Protein AF-A0AAV5TGQ7-F1 (afdb_monomer_lite)

Foldseek 3Di:
DVVVVLVVLVVVLVDDPLLVVLLVLLLVLPCVVPPDDPVSVVVSVVSNVVSVVVVVCCCCPVVVDPDCVVVVVSSVVNSVVVVVCVVVLVVLVVCVVVVVDDCPPPVNVVVVVVVPD

Structure (mmCIF, N/CA/C/O backbone):
data_AF-A0AAV5TGQ7-F1
#
_entry.id   AF-A0AAV5TGQ7-F1
#
loop_
_atom_site.group_PDB
_atom_site.id
_atom_site.type_symbol
_atom_site.label_atom_id
_atom_site.label_alt_id
_atom_site.label_comp_id
_atom_site.label_asym_id
_atom_site.label_entity_id
_atom_site.label_seq_id
_atom_site.pdbx_PDB_ins_code
_atom_site.Cartn_x
_atom_site.Cartn_y
_atom_site.Cartn_z
_atom_site.occupancy
_atom_site.B_iso_or_equiv
_atom_site.auth_seq_id
_atom_site.auth_comp_id
_atom_site.auth_asym_id
_atom_site.auth_atom_id
_atom_site.pdbx_PDB_model_num
ATOM 1 N N . HIS A 1 1 ? 4.309 -24.458 -5.210 1.00 56.25 1 HIS A N 1
ATOM 2 C CA . HIS A 1 1 ? 4.173 -24.475 -3.738 1.00 56.25 1 HIS A CA 1
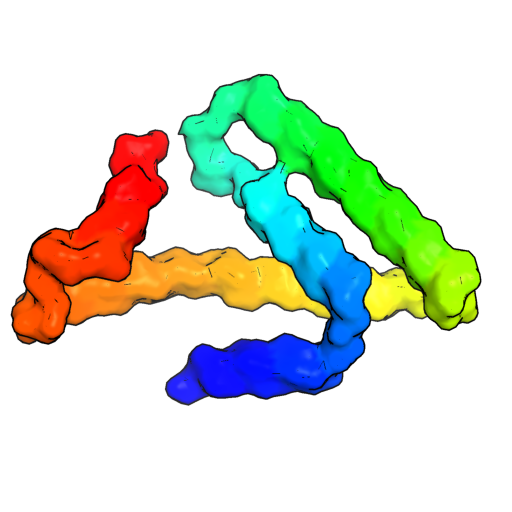ATOM 3 C C . HIS A 1 1 ? 4.022 -23.049 -3.199 1.00 56.25 1 HIS A C 1
ATOM 5 O O . HIS A 1 1 ? 2.901 -22.691 -2.867 1.00 56.25 1 HIS A O 1
ATOM 11 N N . LYS A 1 2 ? 5.056 -22.194 -3.307 1.00 63.84 2 LYS A N 1
ATOM 12 C CA . LYS A 1 2 ? 5.047 -20.770 -2.894 1.00 63.84 2 LYS A CA 1
ATOM 13 C C . LYS A 1 2 ? 3.850 -19.928 -3.375 1.00 63.84 2 LYS A C 1
ATOM 15 O O . LYS A 1 2 ? 3.212 -19.280 -2.562 1.00 63.84 2 LYS A O 1
ATOM 20 N N . LEU A 1 3 ? 3.489 -19.959 -4.666 1.00 66.00 3 LEU A N 1
ATOM 21 C CA . LEU A 1 3 ? 2.358 -19.158 -5.188 1.00 66.00 3 LEU A CA 1
ATOM 22 C C . LEU A 1 3 ? 1.009 -19.512 -4.540 1.00 66.00 3 LEU A C 1
ATOM 24 O O . LEU A 1 3 ? 0.172 -18.640 -4.323 1.00 66.00 3 LEU A O 1
ATOM 28 N N . LYS A 1 4 ? 0.806 -20.792 -4.206 1.00 73.81 4 LYS A N 1
ATOM 29 C CA . LYS A 1 4 ? -0.399 -21.251 -3.507 1.00 73.81 4 LYS A CA 1
ATOM 30 C C . LYS A 1 4 ? -0.410 -20.729 -2.068 1.00 73.81 4 LYS A C 1
ATOM 32 O O . LYS A 1 4 ? -1.431 -20.225 -1.629 1.00 73.81 4 LYS A O 1
ATOM 37 N N . GLU A 1 5 ? 0.734 -20.768 -1.389 1.00 78.12 5 GLU A N 1
ATOM 38 C CA . GLU A 1 5 ? 0.901 -20.232 -0.031 1.00 78.12 5 GLU A CA 1
ATOM 39 C C . GLU A 1 5 ? 0.694 -18.712 0.019 1.00 78.12 5 GLU A C 1
ATOM 41 O O . GLU A 1 5 ? 0.002 -18.225 0.906 1.00 78.12 5 GLU A O 1
ATOM 46 N N . THR A 1 6 ? 1.213 -17.967 -0.963 1.00 75.62 6 THR A N 1
ATOM 47 C CA . THR A 1 6 ? 0.968 -16.524 -1.115 1.00 75.62 6 THR A CA 1
ATOM 48 C C . THR A 1 6 ? -0.513 -16.224 -1.320 1.00 75.62 6 THR A C 1
ATOM 50 O O . THR A 1 6 ? -1.062 -15.343 -0.662 1.00 75.62 6 THR A O 1
ATOM 53 N N . ARG A 1 7 ? -1.185 -16.972 -2.200 1.00 77.12 7 ARG A N 1
ATOM 54 C CA . ARG A 1 7 ? -2.624 -16.806 -2.431 1.00 77.12 7 ARG A CA 1
ATOM 55 C C . ARG A 1 7 ? -3.428 -17.107 -1.167 1.00 77.12 7 ARG A C 1
ATOM 57 O O . ARG A 1 7 ? -4.339 -16.363 -0.825 1.00 77.12 7 ARG A O 1
ATOM 64 N N . ASP A 1 8 ? -3.073 -18.172 -0.459 1.00 83.44 8 ASP A N 1
ATOM 65 C CA . ASP A 1 8 ? -3.740 -18.551 0.782 1.00 83.44 8 ASP A CA 1
ATOM 66 C C . ASP A 1 8 ? -3.473 -17.520 1.895 1.00 83.44 8 ASP A C 1
ATOM 68 O O . ASP A 1 8 ? -4.372 -17.241 2.684 1.00 83.44 8 ASP A O 1
ATOM 72 N N . LEU A 1 9 ? -2.289 -16.897 1.936 1.00 81.75 9 LEU A N 1
ATOM 73 C CA . LEU A 1 9 ? -1.974 -15.784 2.837 1.00 81.75 9 LEU A CA 1
ATOM 74 C C . LEU A 1 9 ? -2.848 -14.556 2.549 1.00 81.75 9 LEU A C 1
ATOM 76 O O . LEU A 1 9 ? -3.438 -14.016 3.480 1.00 81.75 9 LEU A O 1
ATOM 80 N N . ILE A 1 10 ? -2.961 -14.144 1.281 1.00 80.56 10 ILE A N 1
ATOM 81 C CA . ILE A 1 10 ? -3.808 -13.012 0.869 1.00 80.56 10 ILE A CA 1
ATOM 82 C C . ILE A 1 10 ? -5.272 -13.294 1.232 1.00 80.56 10 ILE A C 1
ATOM 84 O O . ILE A 1 10 ? -5.919 -12.468 1.870 1.00 80.56 10 ILE A O 1
ATOM 88 N N . ASN A 1 11 ? -5.767 -14.497 0.929 1.00 83.25 11 ASN A N 1
ATOM 89 C CA . ASN A 1 11 ? -7.134 -14.898 1.262 1.00 83.25 11 ASN A CA 1
ATOM 90 C C . ASN A 1 11 ? -7.392 -14.896 2.776 1.00 83.25 11 ASN A C 1
ATOM 92 O O . ASN A 1 11 ? -8.448 -14.458 3.222 1.00 83.25 11 ASN A O 1
ATOM 96 N N . ARG A 1 12 ? -6.427 -15.350 3.587 1.00 85.62 12 ARG A N 1
ATOM 97 C CA . ARG A 1 12 ? -6.540 -15.336 5.057 1.00 85.62 12 ARG A CA 1
ATOM 98 C C . ARG A 1 12 ? -6.590 -13.931 5.642 1.00 85.62 12 ARG A C 1
ATOM 100 O O . ARG A 1 12 ? -7.139 -13.763 6.725 1.00 85.62 12 ARG A O 1
ATOM 107 N N . LYS A 1 13 ? -6.008 -12.938 4.964 1.00 83.75 13 LYS A N 1
ATOM 108 C CA . LYS A 1 13 ? -6.038 -11.547 5.429 1.00 83.75 13 LYS A CA 1
ATOM 109 C C . LYS A 1 13 ? -7.415 -10.911 5.280 1.00 83.75 13 LYS A C 1
ATOM 111 O O . LYS A 1 13 ? -7.673 -9.941 5.988 1.00 83.75 13 LYS A O 1
ATOM 116 N N . ASN A 1 14 ? -8.296 -11.501 4.464 1.00 86.62 14 ASN A N 1
ATOM 117 C CA . ASN A 1 14 ? -9.683 -11.076 4.280 1.00 86.62 14 ASN A CA 1
ATOM 118 C C . ASN A 1 14 ? -9.763 -9.557 4.078 1.00 86.62 14 ASN A C 1
ATOM 120 O O . ASN A 1 14 ? -10.300 -8.841 4.923 1.00 86.62 14 ASN A O 1
ATOM 124 N N . LEU A 1 15 ? -9.080 -9.083 3.034 1.00 89.12 15 LEU A N 1
ATOM 125 C CA . LEU A 1 15 ? -9.021 -7.663 2.708 1.00 89.12 15 LEU A CA 1
ATOM 126 C C . LEU A 1 15 ? -10.395 -7.180 2.246 1.00 89.12 15 LEU A C 1
ATOM 128 O O . LEU A 1 15 ? -11.066 -7.887 1.489 1.00 89.12 15 LEU A O 1
ATOM 132 N N . SER A 1 16 ? -10.785 -5.984 2.675 1.00 91.12 16 SER A N 1
ATOM 133 C CA . SER A 1 16 ? -11.891 -5.264 2.050 1.00 91.12 16 SER A CA 1
ATOM 134 C C . SER A 1 16 ? -11.512 -4.814 0.634 1.00 91.12 16 SER A C 1
ATOM 136 O O . SER A 1 16 ? -10.346 -4.878 0.227 1.00 91.12 16 SER A O 1
ATOM 138 N N . GLU A 1 17 ? -12.499 -4.360 -0.134 1.00 90.50 17 GLU A N 1
ATOM 139 C CA . GLU A 1 17 ? -12.252 -3.800 -1.464 1.00 90.50 17 GLU A CA 1
ATOM 140 C C . GLU A 1 17 ? -11.371 -2.544 -1.377 1.00 90.50 17 GLU A C 1
ATOM 142 O O . GLU A 1 17 ? -10.408 -2.408 -2.131 1.00 90.50 17 GLU A O 1
ATOM 147 N N . GLU A 1 18 ? -11.626 -1.685 -0.391 1.00 93.44 18 GLU A N 1
ATOM 148 C CA . GLU A 1 18 ? -10.867 -0.460 -0.132 1.00 93.44 18 GLU A CA 1
ATOM 149 C C . GLU A 1 18 ? -9.414 -0.774 0.242 1.00 93.44 18 GLU A C 1
ATOM 151 O O . GLU A 1 18 ? -8.481 -0.186 -0.306 1.00 93.44 18 GLU A O 1
ATOM 156 N N . GLU A 1 19 ? -9.202 -1.756 1.123 1.00 93.06 19 GLU A N 1
ATOM 157 C CA . GLU A 1 19 ? -7.868 -2.233 1.493 1.00 93.06 19 GLU A CA 1
ATOM 158 C C . GLU A 1 19 ? -7.118 -2.811 0.286 1.00 93.06 19 GLU A C 1
ATOM 160 O O . GLU A 1 19 ? -5.925 -2.552 0.109 1.00 93.06 19 GLU A O 1
ATOM 165 N N . PHE A 1 20 ? -7.803 -3.579 -0.564 1.00 90.19 20 PHE A N 1
ATOM 166 C CA . PHE A 1 20 ? -7.207 -4.160 -1.763 1.00 90.19 20 PHE A CA 1
ATOM 167 C C . PHE A 1 20 ? -6.781 -3.085 -2.771 1.00 90.19 20 PHE A C 1
ATOM 169 O O . PHE A 1 20 ? -5.656 -3.125 -3.277 1.00 90.19 20 PHE A O 1
ATOM 176 N N . LEU A 1 21 ? -7.648 -2.102 -3.033 1.00 90.75 21 LEU A N 1
ATOM 177 C CA . LEU A 1 21 ? -7.347 -0.978 -3.921 1.00 90.75 21 LEU A CA 1
ATOM 178 C C . LEU A 1 21 ? -6.200 -0.125 -3.372 1.00 90.75 21 LEU A C 1
ATOM 180 O O . LEU A 1 21 ? -5.284 0.218 -4.122 1.00 90.75 21 LEU A O 1
ATOM 184 N N . ALA A 1 22 ? -6.192 0.143 -2.064 1.00 92.50 22 ALA A N 1
ATOM 185 C CA . ALA A 1 22 ? -5.109 0.874 -1.420 1.00 92.50 22 ALA A CA 1
ATOM 186 C C . ALA A 1 22 ? -3.761 0.161 -1.595 1.00 92.50 22 ALA A C 1
ATOM 188 O O . ALA A 1 22 ? -2.781 0.789 -1.993 1.00 92.50 22 ALA A O 1
ATOM 189 N N . VAL A 1 23 ? -3.707 -1.160 -1.381 1.00 89.81 23 VAL A N 1
ATOM 190 C CA . VAL A 1 23 ? -2.492 -1.961 -1.616 1.00 89.81 23 VAL A CA 1
ATOM 191 C C . VAL A 1 23 ? -2.051 -1.894 -3.078 1.00 89.81 23 VAL A C 1
ATOM 193 O O . VAL A 1 23 ? -0.862 -1.733 -3.342 1.00 89.81 23 VAL A O 1
ATOM 196 N N . ALA A 1 24 ? -2.980 -1.988 -4.032 1.00 87.25 24 ALA A N 1
ATOM 197 C CA . ALA A 1 24 ? -2.653 -1.929 -5.455 1.00 87.25 24 ALA A CA 1
ATOM 198 C C . ALA A 1 24 ? -2.019 -0.584 -5.848 1.00 87.25 24 ALA A C 1
ATOM 200 O O . ALA A 1 24 ? -1.000 -0.563 -6.539 1.00 87.25 24 ALA A O 1
ATOM 201 N N . VAL A 1 25 ? -2.583 0.528 -5.368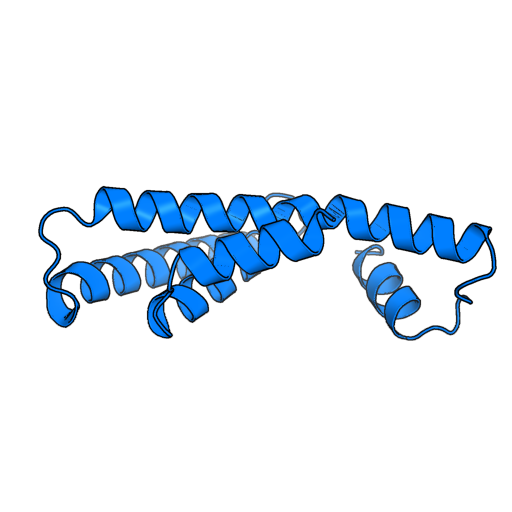 1.00 88.56 25 VAL A N 1
ATOM 202 C CA . VAL A 1 25 ? -2.053 1.881 -5.601 1.00 88.56 25 VAL A CA 1
ATOM 203 C C . VAL A 1 25 ? -0.693 2.061 -4.929 1.00 88.56 25 VAL A C 1
ATOM 205 O O . VAL A 1 25 ? 0.231 2.582 -5.553 1.00 88.56 25 VAL A O 1
ATOM 208 N N . LEU A 1 26 ? -0.544 1.599 -3.684 1.00 90.06 26 LEU A N 1
ATOM 209 C CA . LEU A 1 26 ? 0.722 1.669 -2.956 1.00 90.06 26 LEU A CA 1
ATOM 210 C C . LEU A 1 26 ? 1.831 0.910 -3.686 1.00 90.06 26 LEU A C 1
ATOM 212 O O . LEU A 1 26 ? 2.904 1.469 -3.881 1.00 90.06 26 LEU A O 1
ATOM 216 N N . ILE A 1 27 ? 1.561 -0.318 -4.139 1.00 86.25 27 ILE A N 1
ATOM 217 C CA . ILE A 1 27 ? 2.517 -1.122 -4.913 1.00 86.25 27 ILE A CA 1
ATOM 218 C C . ILE A 1 27 ? 2.854 -0.438 -6.239 1.00 86.25 27 ILE A C 1
ATOM 220 O O . ILE A 1 27 ? 4.025 -0.361 -6.597 1.00 86.25 27 ILE A O 1
ATOM 224 N N . PHE A 1 28 ? 1.852 0.073 -6.958 1.00 84.56 28 PHE A N 1
ATOM 225 C CA . PHE A 1 28 ? 2.063 0.743 -8.242 1.00 84.56 28 PHE A CA 1
ATOM 226 C C . PHE A 1 28 ? 3.000 1.949 -8.118 1.00 84.56 28 PHE A C 1
ATOM 228 O O . PHE A 1 28 ? 3.887 2.135 -8.949 1.00 84.56 28 PHE A O 1
ATOM 235 N N . TRP A 1 29 ? 2.823 2.750 -7.066 1.00 86.38 29 TRP A N 1
ATOM 236 C CA . TRP A 1 29 ? 3.655 3.922 -6.821 1.00 86.38 29 TRP A CA 1
ATOM 237 C C . TRP A 1 29 ? 4.969 3.608 -6.113 1.00 86.38 29 TRP A C 1
ATOM 239 O O . TRP A 1 29 ? 5.737 4.539 -5.896 1.00 86.38 29 TRP A O 1
ATOM 249 N N . THR A 1 30 ? 5.284 2.356 -5.766 1.00 81.44 30 THR A N 1
ATOM 250 C CA . THR A 1 30 ? 6.605 1.964 -5.243 1.00 81.44 30 THR A CA 1
ATOM 251 C C . THR A 1 30 ? 7.652 2.019 -6.358 1.00 81.44 30 THR A C 1
ATOM 253 O O . THR A 1 30 ? 8.011 1.024 -6.977 1.00 81.44 30 THR A O 1
ATOM 256 N N . THR A 1 31 ? 8.144 3.227 -6.626 1.00 72.38 31 THR A N 1
ATOM 257 C CA . THR A 1 31 ? 9.144 3.525 -7.660 1.00 72.38 31 THR A CA 1
ATOM 258 C C . THR A 1 31 ? 10.578 3.556 -7.136 1.00 72.38 31 THR A C 1
ATOM 260 O O . THR A 1 31 ? 11.486 3.840 -7.905 1.00 72.38 31 THR A O 1
ATOM 263 N N . THR A 1 32 ? 10.809 3.268 -5.851 1.00 65.19 32 THR A N 1
ATOM 264 C CA . THR A 1 32 ? 12.108 3.456 -5.173 1.00 65.19 32 THR A CA 1
ATOM 265 C C . THR A 1 32 ? 13.271 2.717 -5.844 1.00 65.19 32 THR A C 1
ATOM 267 O O . THR A 1 32 ? 14.395 3.207 -5.826 1.00 65.19 32 THR A O 1
ATOM 270 N N . ASP A 1 33 ? 12.993 1.578 -6.479 1.00 66.94 33 ASP A N 1
ATOM 271 C CA . ASP A 1 33 ? 13.985 0.762 -7.190 1.00 66.94 33 ASP A CA 1
ATOM 272 C C . ASP A 1 33 ? 14.038 1.042 -8.708 1.00 66.94 33 ASP A C 1
ATOM 274 O O . ASP A 1 33 ? 14.767 0.366 -9.438 1.00 66.94 33 ASP A O 1
ATOM 278 N N . LEU A 1 34 ? 13.253 2.001 -9.211 1.00 69.94 34 LEU A N 1
ATOM 279 C CA . LEU A 1 34 ? 13.149 2.328 -10.633 1.00 69.94 34 LEU A CA 1
ATOM 280 C C . LEU A 1 34 ? 13.898 3.627 -10.948 1.00 69.94 34 LEU A C 1
ATOM 282 O O . LEU A 1 34 ? 13.805 4.614 -10.221 1.00 69.94 34 LEU A O 1
ATOM 286 N N . ASN A 1 35 ? 14.595 3.656 -12.085 1.00 73.88 35 ASN A N 1
ATOM 287 C CA . ASN A 1 35 ? 15.253 4.861 -12.593 1.00 73.88 35 ASN A CA 1
ATOM 288 C C . ASN A 1 35 ? 14.229 5.787 -13.281 1.00 73.88 35 ASN A C 1
ATOM 290 O O . ASN A 1 35 ? 14.223 5.939 -14.502 1.00 73.88 35 ASN A O 1
ATOM 294 N N . VAL A 1 36 ? 13.294 6.336 -12.501 1.00 78.94 36 VAL A N 1
ATOM 295 C CA . VAL A 1 36 ? 12.259 7.276 -12.965 1.00 78.94 36 VAL A CA 1
ATOM 296 C C . VAL A 1 36 ? 12.673 8.726 -12.714 1.00 78.94 36 VAL A C 1
ATOM 298 O O . VAL A 1 36 ? 13.562 8.996 -11.908 1.00 78.94 36 VAL A O 1
ATOM 301 N N . SER A 1 37 ? 12.032 9.672 -13.409 1.00 85.56 37 SER A N 1
ATOM 302 C CA . SER A 1 37 ? 12.312 11.097 -13.208 1.00 85.56 37 SER A CA 1
ATOM 303 C C . SER A 1 37 ? 11.904 11.567 -11.808 1.00 85.56 37 SER A C 1
ATOM 305 O O . SER A 1 37 ? 11.053 10.962 -11.149 1.00 85.56 37 SER A O 1
ATOM 307 N N . GLU A 1 38 ? 12.501 12.672 -11.362 1.00 87.25 38 GLU A N 1
ATOM 308 C CA . GLU A 1 38 ? 12.180 13.290 -10.072 1.00 87.25 38 GLU A CA 1
ATOM 309 C C . GLU A 1 38 ? 10.691 13.647 -9.980 1.00 87.25 38 GLU A C 1
ATOM 311 O O . GLU A 1 38 ? 10.059 13.337 -8.973 1.00 87.25 38 GLU A O 1
ATOM 316 N N . GLU A 1 39 ? 10.080 14.144 -11.065 1.00 88.56 39 GLU A N 1
ATOM 317 C CA . GLU A 1 39 ? 8.648 14.473 -11.069 1.00 88.56 39 GLU A CA 1
ATOM 318 C C . GLU A 1 39 ? 7.758 13.238 -10.841 1.00 88.56 39 GLU A C 1
ATOM 320 O O . GLU A 1 39 ? 6.711 13.322 -10.195 1.00 88.56 39 GLU A O 1
ATOM 325 N N . ILE A 1 40 ? 8.162 12.070 -11.357 1.00 83.06 40 ILE A N 1
ATOM 326 C CA . ILE A 1 40 ? 7.433 10.810 -11.151 1.00 83.06 40 ILE A CA 1
ATOM 327 C C . ILE A 1 40 ? 7.582 10.339 -9.703 1.00 83.06 40 ILE A C 1
ATOM 329 O O . ILE A 1 40 ? 6.604 9.873 -9.117 1.00 83.06 40 ILE A O 1
ATOM 333 N N . ASN A 1 41 ? 8.768 10.485 -9.110 1.00 84.62 41 ASN A N 1
ATOM 334 C CA . ASN A 1 41 ? 8.982 10.156 -7.701 1.00 84.62 41 ASN A CA 1
ATOM 335 C C . ASN A 1 41 ? 8.167 11.063 -6.774 1.00 84.62 41 ASN A C 1
ATOM 337 O O . ASN A 1 41 ? 7.493 10.560 -5.877 1.00 84.62 41 ASN A O 1
ATOM 341 N N . GLU A 1 42 ? 8.150 12.373 -7.022 1.00 90.50 42 GLU A N 1
ATOM 342 C CA . GLU A 1 42 ? 7.317 13.320 -6.270 1.00 90.50 42 GLU A CA 1
ATOM 343 C C . GLU A 1 42 ? 5.825 12.984 -6.383 1.00 90.50 42 GLU A C 1
ATOM 345 O O . GLU A 1 42 ? 5.076 13.041 -5.403 1.00 90.50 42 GLU A O 1
ATOM 350 N N . MET A 1 43 ? 5.381 12.601 -7.581 1.00 88.06 43 MET A N 1
ATOM 351 C CA . MET A 1 43 ? 4.016 12.146 -7.809 1.00 88.06 43 MET A CA 1
ATOM 352 C C . MET A 1 43 ? 3.708 10.858 -7.037 1.00 88.06 43 MET A C 1
ATOM 354 O O . MET A 1 43 ? 2.651 10.772 -6.409 1.00 88.06 43 MET A O 1
ATOM 358 N N . GLY A 1 44 ? 4.635 9.899 -7.027 1.00 89.12 44 GLY A N 1
ATOM 359 C CA . GLY A 1 44 ? 4.521 8.673 -6.243 1.00 89.12 44 GLY A CA 1
ATOM 360 C C . GLY A 1 44 ? 4.408 8.943 -4.745 1.00 89.12 44 GLY A C 1
ATOM 361 O O . GLY A 1 44 ? 3.496 8.423 -4.105 1.00 89.12 44 GLY A O 1
ATOM 362 N N . GLU A 1 45 ? 5.260 9.809 -4.188 1.00 90.38 45 GLU A N 1
ATOM 363 C CA . GLU A 1 45 ? 5.176 10.198 -2.773 1.00 90.38 45 GLU A CA 1
ATOM 364 C C . GLU A 1 45 ? 3.839 10.853 -2.430 1.00 90.38 45 GLU A C 1
ATOM 366 O O . GLU A 1 45 ? 3.218 10.519 -1.417 1.00 90.38 45 GLU A O 1
ATOM 371 N N . ARG A 1 46 ? 3.356 11.753 -3.294 1.00 93.88 46 ARG A N 1
ATOM 372 C CA . ARG A 1 46 ? 2.064 12.417 -3.099 1.00 93.88 46 ARG A CA 1
ATOM 373 C C . ARG A 1 46 ? 0.921 11.405 -3.050 1.00 93.88 46 ARG A C 1
ATOM 375 O O . ARG A 1 46 ? 0.165 11.410 -2.080 1.00 93.88 46 ARG A O 1
ATOM 382 N N . TYR A 1 47 ? 0.822 10.517 -4.041 1.00 92.19 47 TYR A N 1
ATOM 383 C CA . TYR A 1 47 ? -0.262 9.533 -4.100 1.00 92.19 47 TYR A CA 1
ATOM 384 C C . TYR A 1 47 ? -0.189 8.500 -2.973 1.00 92.19 47 TYR A C 1
ATOM 386 O O . TYR A 1 47 ? -1.223 8.148 -2.406 1.00 92.19 47 TYR A O 1
ATOM 394 N N . ARG A 1 48 ? 1.014 8.058 -2.579 1.00 93.38 48 ARG A N 1
ATOM 395 C CA . ARG A 1 48 ? 1.186 7.212 -1.385 1.00 93.38 48 ARG A CA 1
ATOM 396 C C . ARG A 1 48 ? 0.715 7.925 -0.117 1.00 93.38 48 ARG A C 1
ATOM 398 O O . ARG A 1 48 ? 0.055 7.323 0.726 1.00 93.38 48 ARG A O 1
ATOM 405 N N . GLY A 1 49 ? 1.034 9.209 0.022 1.00 94.69 49 GLY A N 1
ATOM 406 C CA . GLY A 1 49 ? 0.579 10.019 1.147 1.00 94.69 49 GLY A CA 1
ATOM 407 C C . GLY A 1 49 ? -0.942 10.183 1.189 1.00 94.69 49 GLY A C 1
ATOM 408 O O . GLY A 1 49 ? -1.531 10.113 2.265 1.00 94.69 49 GLY A O 1
ATOM 409 N N . GLU A 1 50 ? -1.582 10.390 0.038 1.00 96.56 50 GLU A N 1
ATOM 410 C CA . GLU A 1 50 ? -3.041 10.514 -0.074 1.00 96.56 50 GLU A CA 1
ATOM 411 C C . GLU A 1 50 ? -3.750 9.202 0.264 1.00 96.56 50 GLU A C 1
ATOM 413 O O . GLU A 1 50 ? -4.601 9.189 1.154 1.00 96.56 50 GLU A O 1
ATOM 418 N N . ILE A 1 51 ? -3.332 8.082 -0.331 1.00 95.88 51 ILE A N 1
ATOM 419 C CA . ILE A 1 51 ? -3.992 6.794 -0.093 1.00 95.88 51 ILE A CA 1
ATOM 420 C C . ILE A 1 51 ? -3.839 6.321 1.361 1.00 95.88 51 ILE A C 1
ATOM 422 O O . ILE A 1 51 ? -4.759 5.733 1.920 1.00 95.88 51 ILE A O 1
ATOM 426 N N . LEU A 1 52 ? -2.718 6.626 2.029 1.00 94.88 52 LEU A N 1
ATOM 427 C CA . LEU A 1 52 ? -2.548 6.323 3.456 1.00 94.88 52 LEU A CA 1
ATOM 428 C C . LEU A 1 52 ? -3.474 7.161 4.350 1.00 94.88 52 LEU A C 1
ATOM 430 O O . LEU A 1 52 ? -3.918 6.673 5.392 1.00 94.88 52 LEU A O 1
ATOM 434 N N . LYS A 1 53 ? -3.785 8.405 3.960 1.00 95.88 53 LYS A N 1
ATOM 435 C CA . LYS A 1 53 ? -4.770 9.240 4.668 1.00 95.88 53 LYS A CA 1
ATOM 436 C C . LYS A 1 53 ? -6.188 8.717 4.462 1.00 95.88 53 LYS A C 1
ATOM 438 O O . LYS A 1 53 ? -6.941 8.655 5.429 1.00 95.88 53 LYS A O 1
ATOM 443 N N . GLU A 1 54 ? -6.531 8.312 3.243 1.00 95.75 54 GLU A N 1
ATOM 444 C CA . GLU A 1 54 ? -7.828 7.694 2.948 1.00 95.75 54 GLU A CA 1
ATOM 445 C C . GLU A 1 54 ? -8.001 6.383 3.716 1.00 95.75 54 GLU A C 1
ATOM 447 O O . GLU A 1 54 ? -9.021 6.179 4.367 1.00 95.75 54 GLU A O 1
ATOM 452 N N . LEU A 1 55 ? -6.966 5.541 3.755 1.00 95.06 55 LEU A N 1
ATOM 453 C CA . LEU A 1 55 ? -6.995 4.288 4.504 1.00 95.06 55 LEU A CA 1
ATOM 454 C C . LEU A 1 55 ? -7.121 4.526 6.021 1.00 95.06 55 LEU A C 1
ATOM 456 O O . LEU A 1 55 ? -7.831 3.797 6.712 1.00 95.06 55 LEU A O 1
ATOM 460 N N . HIS A 1 56 ? -6.481 5.576 6.550 1.00 94.12 56 HIS A N 1
ATOM 461 C CA . HIS A 1 56 ? -6.688 6.013 7.933 1.00 94.12 56 HIS A CA 1
ATOM 462 C C . HIS A 1 56 ? -8.147 6.409 8.199 1.00 94.12 56 HIS A C 1
ATOM 464 O O . HIS A 1 56 ? -8.725 5.953 9.189 1.00 94.12 56 HIS A O 1
ATOM 470 N N . ALA A 1 57 ? -8.733 7.239 7.331 1.00 95.19 57 ALA A N 1
ATOM 471 C CA . ALA A 1 57 ? -10.121 7.675 7.458 1.00 95.19 57 ALA A CA 1
ATOM 472 C C . ALA A 1 57 ? -11.078 6.478 7.387 1.00 95.19 57 ALA A C 1
ATOM 474 O O . ALA A 1 57 ? -11.891 6.300 8.289 1.00 95.19 57 ALA A O 1
ATOM 475 N N . TYR A 1 58 ? -10.893 5.585 6.413 1.00 96.00 58 TYR A N 1
ATOM 476 C CA . TYR A 1 58 ? -11.658 4.347 6.270 1.00 96.00 58 TYR A CA 1
ATOM 477 C C . TYR A 1 58 ? -11.642 3.498 7.551 1.00 96.00 58 TYR A C 1
ATOM 479 O O . TYR A 1 58 ? -12.689 3.114 8.080 1.00 96.00 58 TYR A O 1
ATOM 487 N N . TYR A 1 59 ? -10.459 3.269 8.131 1.00 96.00 59 TYR A N 1
ATOM 488 C CA . TYR A 1 59 ? -10.353 2.504 9.372 1.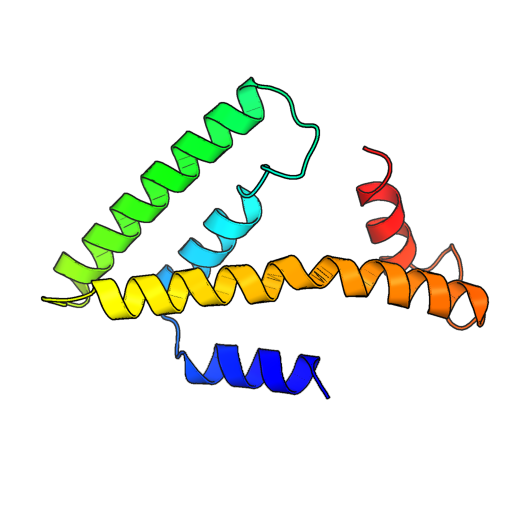00 96.00 59 TYR A CA 1
ATOM 489 C C . TYR A 1 59 ? -11.043 3.174 10.561 1.00 96.00 59 TYR A C 1
ATOM 491 O O . TYR A 1 59 ? -11.618 2.485 11.407 1.00 96.00 59 TYR A O 1
ATOM 499 N N . ARG A 1 60 ? -10.981 4.503 10.657 1.00 94.19 60 ARG A N 1
ATOM 500 C CA . ARG A 1 60 ? -11.532 5.259 11.790 1.00 94.19 60 ARG A CA 1
ATOM 501 C C . ARG A 1 60 ? -13.033 5.486 11.682 1.00 94.19 60 ARG A C 1
ATOM 503 O O . ARG A 1 60 ? -13.728 5.378 12.690 1.00 94.19 60 ARG A O 1
ATOM 510 N N . GLU A 1 61 ? -13.514 5.823 10.497 1.00 94.81 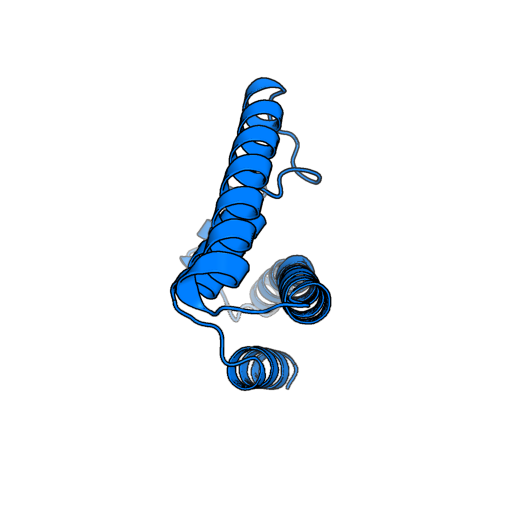61 GLU A N 1
ATOM 511 C CA . GLU A 1 61 ? -14.872 6.314 10.266 1.00 94.81 61 GLU A CA 1
ATOM 512 C C . GLU A 1 61 ? -15.815 5.177 9.874 1.00 94.81 61 GLU A C 1
ATOM 514 O O . GLU A 1 61 ? -16.886 5.032 10.472 1.00 94.81 61 GLU A O 1
ATOM 519 N N . GLU A 1 62 ? -15.391 4.325 8.939 1.00 93.31 62 GLU A N 1
ATOM 520 C CA . GLU A 1 62 ? -16.222 3.241 8.413 1.00 93.31 62 GLU A CA 1
ATOM 521 C C . GLU A 1 62 ? -16.078 1.965 9.241 1.00 93.31 62 GLU A C 1
ATOM 523 O O . GLU A 1 62 ? -17.064 1.452 9.775 1.00 93.31 62 GLU A O 1
ATOM 528 N N . MET A 1 63 ? -14.845 1.483 9.434 1.00 92.25 63 MET A N 1
ATOM 529 C CA . MET A 1 63 ? -14.603 0.266 10.220 1.00 92.25 63 MET A CA 1
ATOM 530 C C . MET A 1 63 ? -14.646 0.503 11.736 1.00 92.25 63 MET A C 1
ATOM 532 O O . MET A 1 63 ? -14.716 -0.456 12.508 1.00 92.25 63 MET A O 1
ATOM 536 N N . ARG A 1 64 ? -14.608 1.772 12.175 1.00 93.81 64 ARG A N 1
ATOM 537 C CA . ARG A 1 64 ? -14.637 2.193 13.591 1.00 93.81 64 ARG A CA 1
ATOM 538 C C . ARG A 1 64 ? -13.575 1.508 14.457 1.00 93.81 64 ARG A C 1
ATOM 540 O O . ARG A 1 64 ? -13.809 1.188 15.624 1.00 93.81 64 ARG A O 1
ATOM 547 N N . LEU A 1 65 ? -12.390 1.300 13.893 1.00 92.38 65 LEU A N 1
ATOM 548 C CA . LEU A 1 65 ? -11.257 0.689 14.577 1.00 92.38 65 LEU A CA 1
ATOM 549 C C . LEU A 1 65 ? -10.553 1.724 15.462 1.00 92.38 65 LEU A C 1
ATOM 551 O O . LEU A 1 65 ? -10.054 2.751 14.997 1.00 92.38 65 LEU A O 1
ATOM 555 N N . THR A 1 66 ? -10.480 1.446 16.762 1.00 84.38 66 THR A N 1
ATOM 556 C CA . THR A 1 66 ? -9.774 2.295 17.733 1.00 84.38 66 THR A CA 1
ATOM 557 C C . THR A 1 66 ? -8.257 2.133 17.665 1.00 84.38 66 THR A C 1
ATOM 559 O O . THR A 1 66 ? -7.553 3.134 17.783 1.00 84.38 66 THR A O 1
ATOM 562 N N . ASP A 1 67 ? -7.769 0.917 17.404 1.00 86.62 67 ASP A N 1
ATOM 563 C CA . ASP A 1 67 ? -6.353 0.588 17.189 1.00 86.62 67 ASP A CA 1
ATOM 564 C C . ASP A 1 67 ? -6.170 -0.161 15.858 1.00 86.62 67 ASP A C 1
ATOM 566 O O . ASP A 1 67 ? -6.030 -1.384 15.796 1.00 86.62 67 ASP A O 1
ATOM 570 N N . TYR A 1 68 ? -6.222 0.589 14.756 1.00 91.88 68 TYR A N 1
ATOM 571 C CA . TYR A 1 68 ? -6.029 0.033 13.414 1.00 91.88 68 TYR A CA 1
ATOM 572 C C . TYR A 1 68 ? -4.546 -0.164 13.059 1.00 91.88 68 TYR A C 1
ATOM 574 O O . TYR A 1 68 ? -4.248 -0.688 11.986 1.00 91.88 68 TYR A O 1
ATOM 582 N N . ALA A 1 69 ? -3.603 0.236 13.925 1.00 91.75 69 ALA A N 1
ATOM 583 C CA . ALA A 1 69 ? -2.171 0.191 13.623 1.00 91.75 69 ALA A CA 1
ATOM 584 C C . ALA A 1 69 ? -1.707 -1.238 13.313 1.00 91.75 69 ALA A C 1
ATOM 586 O O . ALA A 1 69 ? -0.919 -1.451 12.392 1.00 91.75 69 ALA A O 1
ATOM 587 N N . THR A 1 70 ? -2.267 -2.221 14.024 1.00 90.94 70 THR A N 1
ATOM 588 C CA . THR A 1 70 ? -2.009 -3.641 13.765 1.00 90.94 70 THR A CA 1
ATOM 589 C C . THR A 1 70 ? -2.481 -4.040 12.366 1.00 90.94 70 THR A C 1
ATOM 591 O O . THR A 1 70 ? -1.700 -4.600 11.601 1.00 90.94 70 THR A O 1
ATOM 594 N N . ARG A 1 71 ? -3.720 -3.694 11.988 1.00 91.50 71 ARG A N 1
ATOM 595 C CA . ARG A 1 71 ? -4.285 -4.001 10.661 1.00 91.50 71 ARG A CA 1
ATOM 596 C C . ARG A 1 71 ? -3.500 -3.324 9.538 1.00 91.50 71 ARG A C 1
ATOM 598 O O . ARG A 1 71 ? -3.163 -3.970 8.548 1.00 91.50 71 ARG A O 1
ATOM 605 N N . LEU A 1 72 ? -3.135 -2.055 9.723 1.00 92.38 72 LEU A N 1
ATOM 606 C CA . LEU A 1 72 ? -2.283 -1.330 8.785 1.00 92.38 72 LEU A CA 1
ATOM 607 C C . LEU A 1 72 ? -0.915 -2.009 8.639 1.00 92.38 72 LEU A C 1
ATOM 609 O O . LEU A 1 72 ? -0.458 -2.210 7.520 1.00 92.38 72 LEU A O 1
ATOM 613 N N . GLY A 1 73 ? -0.280 -2.412 9.742 1.00 90.62 73 GLY A N 1
ATOM 614 C CA . GLY A 1 73 ? 0.988 -3.144 9.712 1.00 90.62 73 GLY A CA 1
ATOM 615 C C . GLY A 1 73 ? 0.884 -4.472 8.958 1.00 90.62 73 GLY A C 1
ATOM 616 O O . GLY A 1 73 ? 1.749 -4.796 8.144 1.00 90.62 73 GLY A O 1
ATOM 617 N N . GLU A 1 74 ? -0.202 -5.219 9.159 1.00 88.69 74 GLU A N 1
ATOM 618 C CA . GLU A 1 74 ? -0.483 -6.434 8.390 1.00 88.69 74 GLU A CA 1
ATOM 619 C C . GLU A 1 74 ? -0.632 -6.171 6.889 1.00 88.69 74 GLU A C 1
ATOM 621 O O . GLU A 1 74 ? -0.138 -6.962 6.082 1.00 88.69 74 GLU A O 1
ATOM 626 N N . LEU A 1 75 ? -1.273 -5.061 6.525 1.00 90.19 75 LEU A N 1
ATOM 627 C CA . LEU A 1 75 ? -1.458 -4.631 5.144 1.00 90.19 75 LEU A CA 1
ATOM 628 C C . LEU A 1 75 ? -0.130 -4.189 4.503 1.00 90.19 75 LEU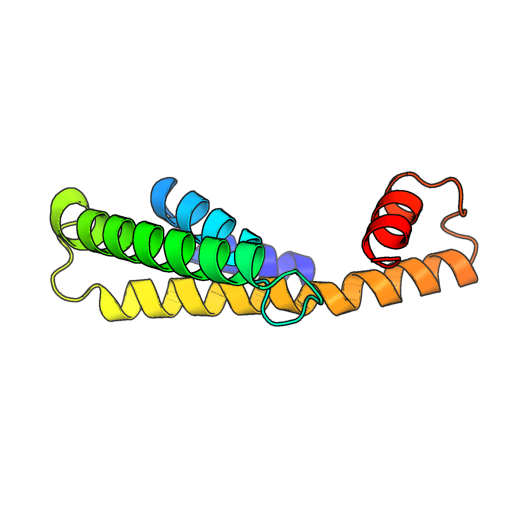 A C 1
ATOM 630 O O . LEU A 1 75 ? 0.169 -4.582 3.378 1.00 90.19 75 LEU A O 1
ATOM 634 N N . MET A 1 76 ? 0.732 -3.482 5.241 1.00 88.81 76 MET A N 1
ATOM 635 C CA . MET A 1 76 ? 2.079 -3.125 4.772 1.00 88.81 76 MET A CA 1
ATOM 636 C C . MET A 1 76 ? 2.960 -4.363 4.537 1.00 88.81 76 MET A C 1
ATOM 638 O O . MET A 1 76 ? 3.707 -4.417 3.561 1.00 88.81 76 MET A O 1
ATOM 642 N N . MET A 1 77 ? 2.859 -5.393 5.388 1.00 86.88 77 MET A N 1
ATOM 643 C CA . MET A 1 77 ? 3.604 -6.647 5.197 1.00 86.88 77 MET A CA 1
ATOM 644 C C . MET A 1 77 ? 3.202 -7.387 3.914 1.00 86.88 77 MET A C 1
ATOM 646 O O . MET A 1 77 ? 4.040 -8.069 3.321 1.00 86.88 77 MET A O 1
ATOM 650 N N . LEU A 1 78 ? 1.954 -7.249 3.450 1.00 83.12 78 LEU A N 1
ATOM 651 C CA . LEU A 1 78 ? 1.531 -7.836 2.175 1.00 83.12 78 LEU A CA 1
ATOM 652 C C . LEU A 1 78 ? 2.269 -7.223 0.986 1.00 83.12 78 LEU A C 1
ATOM 654 O O . LEU A 1 78 ? 2.590 -7.956 0.054 1.00 83.12 78 LEU A O 1
ATOM 658 N N . MET A 1 79 ? 2.610 -5.933 1.026 1.00 81.56 79 MET A N 1
ATOM 659 C CA . MET A 1 79 ? 3.356 -5.283 -0.061 1.00 81.56 79 MET A CA 1
ATOM 660 C C . MET A 1 79 ? 4.712 -5.966 -0.303 1.00 81.56 79 MET A C 1
ATOM 662 O O . MET A 1 79 ? 5.095 -6.202 -1.445 1.00 81.56 79 MET A O 1
ATOM 666 N N . GLN A 1 80 ? 5.390 -6.417 0.760 1.00 77.31 80 GLN A N 1
ATOM 667 C CA . GLN A 1 80 ? 6.664 -7.147 0.656 1.00 77.31 80 GLN A CA 1
ATOM 668 C C . GLN A 1 80 ? 6.535 -8.500 -0.060 1.00 77.31 80 GLN A C 1
ATOM 670 O O . GLN A 1 80 ? 7.516 -9.033 -0.580 1.00 77.31 80 GLN A O 1
ATOM 675 N N . VAL A 1 81 ? 5.336 -9.088 -0.085 1.00 74.50 81 VAL A N 1
ATOM 676 C CA . VAL A 1 81 ? 5.077 -10.325 -0.830 1.00 74.50 81 VAL A CA 1
ATOM 677 C C . VAL A 1 81 ? 5.111 -10.061 -2.337 1.00 74.50 81 VAL A C 1
ATOM 679 O O . VAL A 1 81 ? 5.546 -10.933 -3.089 1.00 74.50 81 VAL A O 1
ATOM 682 N N . PHE A 1 82 ? 4.718 -8.861 -2.773 1.00 68.75 82 PHE A N 1
ATOM 683 C CA . PHE A 1 82 ? 4.711 -8.463 -4.181 1.00 68.75 82 PHE A CA 1
ATOM 684 C C . PHE A 1 82 ? 6.096 -8.050 -4.696 1.00 68.75 82 PHE A C 1
ATOM 686 O O . PHE A 1 82 ? 6.410 -8.325 -5.853 1.00 68.75 82 PHE A O 1
ATOM 693 N N . GLU A 1 83 ? 6.977 -7.543 -3.832 1.00 65.69 83 GLU A N 1
ATOM 694 C CA . GLU A 1 83 ? 8.391 -7.271 -4.159 1.00 65.69 83 GLU A CA 1
ATOM 695 C C . GLU A 1 83 ? 9.179 -8.535 -4.568 1.00 65.69 83 GLU A C 1
ATOM 697 O O . GLU A 1 83 ? 10.162 -8.484 -5.310 1.00 65.69 83 GLU A O 1
ATOM 702 N N . ARG A 1 84 ? 8.719 -9.725 -4.153 1.00 58.81 84 ARG A N 1
ATOM 703 C CA . ARG A 1 84 ? 9.346 -11.017 -4.501 1.00 58.81 84 ARG A CA 1
ATOM 704 C C . ARG A 1 84 ? 9.121 -11.447 -5.955 1.00 58.81 84 ARG A C 1
ATOM 706 O O . ARG A 1 84 ? 9.618 -12.492 -6.369 1.00 58.81 84 ARG A O 1
ATOM 713 N N . THR A 1 85 ? 8.414 -10.653 -6.756 1.00 57.16 85 THR A N 1
ATOM 714 C CA . THR A 1 85 ? 8.202 -10.910 -8.190 1.00 57.16 85 THR A CA 1
ATOM 715 C C . THR A 1 85 ? 9.471 -10.763 -9.039 1.00 57.16 85 THR A C 1
ATOM 717 O O . THR A 1 85 ? 9.478 -11.222 -10.180 1.00 57.16 85 THR A O 1
ATOM 720 N N . LYS A 1 86 ? 10.589 -10.261 -8.488 1.00 56.97 86 LYS A N 1
ATOM 721 C CA . LYS A 1 86 ? 11.917 -10.355 -9.131 1.00 56.97 86 LYS A CA 1
ATOM 722 C C . LYS A 1 86 ? 12.314 -11.816 -9.441 1.00 56.97 86 LYS A C 1
ATOM 724 O O . LYS A 1 86 ? 12.904 -12.063 -10.490 1.00 56.97 86 LYS A O 1
ATOM 729 N N . GLU A 1 87 ? 11.879 -12.793 -8.628 1.00 59.75 87 GLU A N 1
ATOM 730 C CA . GLU A 1 87 ? 12.063 -14.235 -8.901 1.00 59.75 87 GLU A CA 1
ATOM 731 C C . GLU A 1 87 ? 11.351 -14.676 -10.201 1.00 59.75 87 GLU A C 1
ATOM 733 O O . GLU A 1 87 ? 11.763 -15.637 -10.850 1.00 59.75 87 GLU A O 1
ATOM 738 N N . LEU A 1 88 ? 10.278 -13.989 -10.612 1.00 64.25 88 LEU A N 1
ATOM 739 C CA . LEU A 1 88 ? 9.470 -14.359 -11.778 1.00 64.25 88 LEU A CA 1
ATOM 740 C C . LEU A 1 88 ? 10.254 -14.173 -13.086 1.00 64.25 88 LEU A C 1
ATOM 742 O O . LEU A 1 88 ? 10.179 -15.020 -13.973 1.00 64.25 88 LEU A O 1
ATOM 746 N N . LYS A 1 89 ? 11.053 -13.102 -13.178 1.00 64.94 89 LYS A N 1
ATOM 747 C CA . LYS A 1 89 ? 11.929 -12.817 -14.324 1.00 64.94 89 LYS A CA 1
ATOM 748 C C . LYS A 1 89 ? 12.945 -13.937 -14.548 1.00 64.94 89 LYS A C 1
ATOM 750 O O . LYS A 1 89 ? 13.082 -14.432 -15.661 1.00 64.94 89 LYS A O 1
ATOM 755 N N . GLU A 1 90 ? 13.621 -14.370 -13.488 1.00 69.25 90 GLU A N 1
ATOM 756 C CA . GLU A 1 90 ? 14.606 -15.457 -13.559 1.00 69.25 90 GLU A CA 1
ATOM 757 C C . GLU A 1 90 ? 13.963 -16.776 -14.013 1.00 69.25 90 GLU A C 1
ATOM 759 O O . GLU A 1 90 ? 14.534 -17.504 -14.826 1.00 69.25 90 GLU A O 1
ATOM 764 N N . HIS A 1 91 ? 12.735 -17.056 -13.564 1.00 68.81 91 HIS A N 1
ATOM 765 C CA . HIS A 1 91 ? 11.976 -18.220 -14.023 1.00 68.81 91 HIS A CA 1
ATOM 766 C C . HIS A 1 91 ? 11.605 -18.133 -15.509 1.00 68.81 91 HIS A C 1
ATOM 768 O O . HIS A 1 91 ? 11.712 -19.137 -16.213 1.00 68.81 91 HIS A O 1
ATOM 774 N N . PHE A 1 92 ? 11.196 -16.963 -16.008 1.00 71.38 92 PHE A N 1
ATOM 775 C CA . PHE A 1 92 ? 10.902 -16.775 -17.432 1.00 71.38 92 PHE A CA 1
ATOM 776 C C . PHE A 1 92 ? 12.148 -16.959 -18.310 1.00 71.38 92 PHE A C 1
ATOM 778 O O . PHE A 1 92 ? 12.069 -17.630 -19.339 1.00 71.38 92 PHE A O 1
ATOM 785 N N . GLU A 1 93 ? 13.309 -16.469 -17.870 1.00 76.75 93 GLU A N 1
ATOM 786 C CA . GLU A 1 93 ? 14.587 -16.689 -18.560 1.00 76.75 93 GLU A CA 1
ATOM 787 C C . GLU A 1 93 ? 15.000 -18.169 -18.580 1.00 76.75 93 GLU A C 1
ATOM 789 O O . GLU A 1 93 ? 15.418 -18.684 -19.618 1.00 76.75 93 GLU A O 1
ATOM 794 N N . LEU A 1 94 ? 14.829 -18.895 -17.469 1.00 77.69 94 LEU A N 1
ATOM 795 C CA . LEU A 1 94 ? 15.073 -20.342 -17.429 1.00 77.69 94 LEU A CA 1
ATOM 796 C C . LEU A 1 94 ? 14.150 -21.099 -18.391 1.00 77.69 94 LEU A C 1
ATOM 798 O O . LEU A 1 94 ? 14.604 -21.973 -19.126 1.00 77.69 94 LEU A O 1
ATOM 802 N N . LEU A 1 95 ? 12.862 -20.759 -18.427 1.00 78.44 95 LEU A N 1
ATOM 803 C CA . LEU A 1 95 ? 11.895 -21.397 -19.325 1.00 78.44 95 LEU A CA 1
ATOM 804 C C . LEU A 1 95 ? 12.199 -21.111 -20.805 1.00 78.44 95 LEU A C 1
ATOM 806 O O . LEU A 1 95 ? 11.957 -21.987 -21.640 1.00 78.44 95 LEU A O 1
ATOM 810 N N . ARG A 1 96 ? 12.792 -19.949 -21.120 1.00 79.88 96 ARG A N 1
ATOM 811 C CA . ARG A 1 96 ? 13.370 -19.670 -22.444 1.00 79.88 96 ARG A CA 1
ATOM 812 C C . ARG A 1 96 ? 14.559 -20.583 -22.742 1.00 79.88 96 ARG A C 1
ATOM 814 O O . ARG A 1 96 ? 14.602 -21.193 -23.804 1.00 79.88 96 ARG A O 1
ATOM 821 N N . LEU A 1 97 ? 15.507 -20.720 -21.809 1.00 83.62 97 LEU A N 1
ATOM 822 C CA . LEU A 1 97 ? 16.683 -21.592 -21.978 1.00 83.62 97 LEU A CA 1
ATOM 823 C C . LEU A 1 97 ? 16.304 -23.064 -22.197 1.00 83.62 97 LEU A C 1
ATOM 825 O O . LEU A 1 97 ? 16.932 -23.744 -23.003 1.00 83.62 97 LEU A O 1
ATOM 829 N N . TYR A 1 98 ? 15.257 -23.547 -21.523 1.00 83.38 98 TYR A N 1
ATOM 830 C CA . TYR A 1 98 ? 14.719 -24.898 -21.719 1.00 83.38 98 TYR A CA 1
ATOM 831 C C . TYR A 1 98 ? 13.831 -25.042 -22.965 1.00 83.38 98 TYR A C 1
ATOM 833 O O . TYR A 1 98 ? 13.288 -26.121 -23.198 1.00 83.38 98 TYR A O 1
ATOM 841 N N . ASN A 1 99 ? 13.678 -23.984 -23.769 1.00 79.50 99 ASN A N 1
ATOM 842 C CA . ASN A 1 99 ? 12.857 -23.958 -24.980 1.00 79.50 99 ASN A CA 1
ATOM 843 C C . ASN A 1 99 ? 11.364 -24.269 -24.727 1.00 79.50 99 ASN A C 1
ATOM 845 O O . ASN A 1 99 ? 10.645 -24.709 -25.622 1.00 79.50 99 ASN A O 1
ATOM 849 N N . ILE A 1 100 ? 10.898 -24.055 -23.490 1.00 80.94 100 ILE A N 1
ATOM 850 C CA . ILE A 1 100 ? 9.498 -24.238 -23.076 1.00 80.94 100 ILE A CA 1
ATOM 851 C C . ILE A 1 100 ? 8.675 -23.001 -23.457 1.00 80.94 100 ILE A C 1
ATOM 853 O O . ILE A 1 100 ? 7.503 -23.115 -23.811 1.00 80.94 100 ILE A O 1
ATOM 857 N N . MET A 1 101 ? 9.289 -21.817 -23.403 1.00 73.50 101 MET A N 1
ATOM 858 C CA . MET A 1 101 ? 8.722 -20.575 -23.924 1.00 73.50 101 MET A CA 1
ATOM 859 C C . MET A 1 101 ? 9.646 -19.974 -24.975 1.00 73.50 101 MET A C 1
ATOM 861 O O . MET A 1 101 ? 10.855 -19.901 -24.783 1.00 73.50 101 MET A O 1
ATOM 865 N N . THR A 1 102 ? 9.059 -19.544 -26.088 1.00 73.81 102 THR A N 1
ATOM 866 C CA . THR A 1 102 ? 9.762 -18.853 -27.168 1.00 73.81 102 THR A CA 1
ATOM 867 C C . THR A 1 102 ? 9.719 -17.343 -26.969 1.00 73.81 102 THR A C 1
ATOM 869 O O . THR A 1 102 ? 8.860 -16.823 -26.253 1.00 73.81 102 THR A O 1
ATOM 872 N N . ASP A 1 103 ? 10.611 -16.628 -27.654 1.00 74.12 103 ASP A N 1
ATOM 873 C CA . ASP A 1 103 ? 10.664 -15.162 -27.625 1.00 74.12 103 ASP A CA 1
ATOM 874 C C . ASP A 1 103 ? 9.360 -14.497 -28.105 1.00 74.12 103 ASP A C 1
ATOM 876 O O . ASP A 1 103 ? 9.061 -13.369 -27.719 1.00 74.12 103 ASP A O 1
ATOM 880 N N . ASP A 1 104 ? 8.544 -15.206 -28.892 1.00 75.56 104 ASP A N 1
ATOM 881 C CA . ASP A 1 104 ? 7.236 -14.738 -29.365 1.00 75.56 104 ASP A CA 1
ATOM 882 C C . ASP A 1 104 ? 6.125 -14.842 -28.313 1.00 75.56 104 ASP A C 1
ATOM 884 O O . ASP A 1 104 ? 5.028 -14.308 -28.511 1.00 75.56 104 ASP A O 1
ATOM 888 N N . ASN A 1 105 ? 6.383 -15.522 -27.192 1.00 79.19 105 ASN A N 1
ATOM 889 C CA . ASN A 1 105 ? 5.416 -15.642 -26.116 1.00 79.19 105 ASN A CA 1
ATOM 890 C C . ASN A 1 105 ? 5.085 -14.250 -25.557 1.00 79.19 105 ASN A C 1
ATOM 892 O O . ASN A 1 105 ? 5.956 -13.528 -25.074 1.00 79.19 105 ASN A O 1
ATOM 896 N N . PHE A 1 106 ? 3.799 -13.891 -25.597 1.00 77.62 106 PHE A N 1
ATOM 897 C CA . PHE A 1 106 ? 3.295 -12.590 -25.154 1.00 77.62 106 PHE A CA 1
ATOM 898 C C . PHE A 1 106 ? 3.782 -12.200 -23.751 1.00 77.62 106 PHE A C 1
ATOM 900 O O . PHE A 1 106 ? 4.197 -11.061 -23.547 1.00 77.62 106 PHE A O 1
ATOM 907 N N . ILE A 1 107 ? 3.775 -13.146 -22.808 1.00 71.06 107 ILE A N 1
ATOM 908 C CA . ILE A 1 107 ? 4.167 -12.910 -21.414 1.00 71.06 107 ILE A CA 1
ATOM 909 C C . ILE A 1 107 ? 5.671 -12.647 -21.309 1.00 71.06 107 ILE A C 1
ATOM 911 O O . ILE A 1 107 ? 6.093 -11.764 -20.563 1.00 71.06 107 ILE A O 1
ATOM 915 N N . TYR A 1 108 ? 6.471 -13.364 -22.101 1.00 73.94 108 TYR A N 1
ATOM 916 C CA . TYR A 1 108 ? 7.916 -13.170 -22.155 1.00 73.94 108 TYR A CA 1
ATOM 917 C C . TYR A 1 108 ? 8.284 -11.804 -22.753 1.00 73.94 108 TYR A C 1
ATOM 919 O O . TYR A 1 108 ? 9.075 -11.068 -22.164 1.00 73.94 108 TYR A O 1
ATOM 927 N N . ARG A 1 109 ? 7.649 -11.406 -23.867 1.00 75.94 109 ARG A N 1
ATOM 928 C CA . ARG A 1 109 ? 7.852 -10.071 -24.463 1.00 75.94 109 ARG A CA 1
ATOM 929 C C . ARG A 1 109 ? 7.465 -8.951 -23.507 1.00 75.94 109 ARG A C 1
ATOM 931 O O . ARG A 1 109 ? 8.247 -8.031 -23.310 1.00 75.94 109 ARG A O 1
ATOM 938 N N . LEU A 1 110 ? 6.305 -9.071 -22.861 1.00 73.00 110 LEU A N 1
ATOM 939 C CA . LEU A 1 110 ? 5.826 -8.087 -21.892 1.00 73.00 110 LEU A CA 1
ATOM 940 C C . LEU A 1 110 ? 6.837 -7.878 -20.753 1.00 73.00 110 LEU A C 1
ATOM 942 O O . LEU A 1 110 ? 7.153 -6.744 -20.408 1.00 73.00 110 LEU A O 1
ATOM 946 N N . GLN A 1 111 ? 7.386 -8.963 -20.201 1.00 70.50 111 GLN A N 1
ATOM 947 C CA . GLN A 1 111 ? 8.409 -8.887 -19.158 1.00 70.50 111 GLN A CA 1
ATOM 948 C C . GLN A 1 111 ? 9.738 -8.314 -19.674 1.00 70.50 111 GLN A C 1
ATOM 950 O O . GLN A 1 111 ? 10.378 -7.525 -18.972 1.00 70.50 111 GLN A O 1
ATOM 955 N N . LYS A 1 112 ? 10.168 -8.690 -20.882 1.00 70.31 112 LYS A N 1
ATOM 956 C CA . LYS A 1 112 ? 11.396 -8.179 -21.505 1.00 70.31 112 LYS A CA 1
ATOM 957 C C . LYS A 1 112 ? 11.318 -6.671 -21.750 1.00 70.31 112 LYS A C 1
ATOM 959 O O . LYS A 1 112 ? 12.236 -5.953 -21.363 1.00 70.31 112 LYS A O 1
ATOM 964 N N . ASP A 1 113 ? 10.207 -6.192 -22.299 1.00 67.75 113 ASP A N 1
ATOM 965 C CA . ASP A 1 113 ? 9.994 -4.776 -22.617 1.00 67.75 113 ASP A CA 1
ATOM 966 C C . ASP A 1 113 ? 9.919 -3.903 -21.352 1.00 67.75 113 ASP A C 1
ATOM 968 O O . ASP A 1 113 ? 10.394 -2.769 -21.350 1.00 67.75 113 ASP A O 1
ATOM 972 N N . LEU A 1 114 ? 9.419 -4.456 -20.240 1.00 59.41 114 LEU A N 1
ATOM 973 C CA . LEU A 1 114 ? 9.440 -3.814 -18.918 1.00 59.41 114 LEU A CA 1
ATOM 974 C C . LEU A 1 114 ? 10.848 -3.703 -18.302 1.00 59.41 114 LEU A C 1
ATOM 976 O O . LEU A 1 114 ? 11.030 -2.945 -17.357 1.00 59.41 114 LEU A O 1
ATOM 980 N N . THR A 1 115 ? 11.839 -4.441 -18.813 1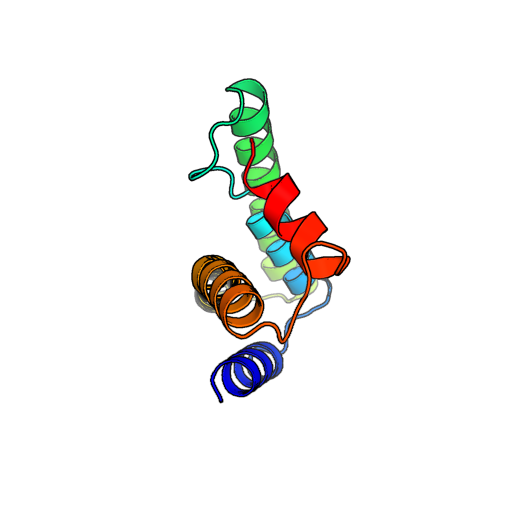.00 52.69 115 THR A N 1
ATOM 981 C CA . THR A 1 115 ? 13.215 -4.465 -18.278 1.00 52.69 115 THR A CA 1
ATOM 982 C C . THR A 1 115 ? 14.182 -3.562 -19.068 1.00 52.69 115 THR A C 1
ATOM 984 O O . THR A 1 115 ? 15.320 -3.376 -18.652 1.00 52.69 115 THR A O 1
ATOM 987 N N . ILE A 1 116 ? 13.775 -3.024 -20.226 1.00 49.03 116 ILE A N 1
ATOM 988 C CA . ILE A 1 116 ? 14.638 -2.207 -21.111 1.00 49.03 116 ILE A CA 1
ATOM 989 C C . ILE A 1 116 ? 14.473 -0.688 -20.839 1.00 49.03 116 ILE A C 1
ATOM 991 O O . ILE A 1 116 ? 14.963 0.147 -21.595 1.00 49.03 116 ILE A O 1
ATOM 995 N N . LYS A 1 117 ? 13.834 -0.301 -19.730 1.00 40.16 117 LYS A N 1
ATOM 996 C CA . LYS A 1 117 ? 13.859 1.073 -19.199 1.00 40.16 117 LYS A CA 1
ATOM 997 C C . LYS A 1 117 ? 14.679 1.124 -17.920 1.00 40.16 117 LYS A C 1
ATOM 999 O O . LYS A 1 117 ? 15.400 2.129 -17.752 1.00 40.16 117 LYS A O 1
#

Secondary structure (DSSP, 8-state):
-HHHHHHHHHHHH---HHHHHHHHHHHHT--TTS---HHHHHHHHHHHHHHHHHHHHIIIIIS--S--HHHHHHHHHHHHHHHTTHHHHHHHHHHHHTTSS-TT-HHHHHHHHTT--

pLDDT: mean 81.2, std 11.9, range [40.16, 96.56]

Sequence (117 aa):
HKLKETRDLINRKNLSEEEFLAVAVLIFWTTTDLNVSEEINEMGERYRGEILKELHAYYREEMRLTDYATRLGELMMLMQVFERTKELKEHFELLRLYNIMTDDNFIYRLQKDLTIK

Organism: NCBI:txid358040

InterPro domains:
  IPR000536 Nuclear hormone receptor, ligand-binding domain [PF00104] (9-97)
  IPR000536 Nuclear hormone receptor, ligand-binding domain [PS51843] (1-117)
  IPR035500 Nuclear hormone receptor-like domain superfamily [G3DSA:1.10.565.10] (1-111)
  IPR035500 Nuclear hormone receptor-like domain superfamily [SSF48508] (11-108)

Radius of gyration: 17.63 Å; chains: 1; bounding box: 33×39×47 Å